Protein AF-A0A9N9PFE0-F1 (afdb_monomer)

Structure (mmCIF, N/CA/C/O backbone):
data_AF-A0A9N9PFE0-F1
#
_entry.id   AF-A0A9N9PFE0-F1
#
loop_
_atom_site.group_PDB
_atom_site.id
_atom_site.type_symbol
_atom_site.label_atom_id
_atom_site.label_alt_id
_atom_site.label_comp_id
_atom_site.label_asym_id
_atom_site.label_entity_id
_atom_site.label_seq_id
_atom_site.pdbx_PDB_ins_code
_atom_site.Cartn_x
_atom_site.Cartn_y
_atom_site.Cartn_z
_atom_site.occupancy
_atom_site.B_iso_or_equiv
_atom_site.auth_seq_id
_atom_site.auth_comp_id
_atom_site.auth_asym_id
_atom_site.auth_atom_id
_atom_site.pdbx_PDB_model_num
ATOM 1 N N . MET A 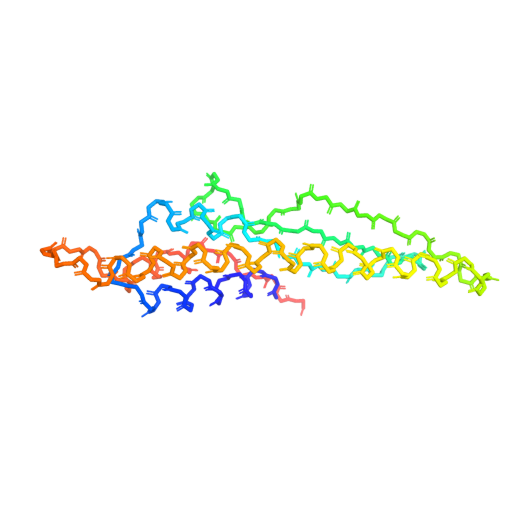1 1 ? -2.674 -11.838 -7.028 1.00 69.81 1 MET A N 1
ATOM 2 C CA . MET A 1 1 ? -1.349 -11.518 -6.449 1.00 69.81 1 MET A CA 1
ATOM 3 C C . MET A 1 1 ? -1.292 -10.127 -5.821 1.00 69.81 1 MET A C 1
ATOM 5 O O . MET A 1 1 ? -1.119 -10.057 -4.615 1.00 69.81 1 MET A O 1
ATOM 9 N N . LEU A 1 2 ? -1.455 -9.025 -6.570 1.00 73.56 2 LEU A N 1
ATOM 10 C CA . LEU A 1 2 ? -1.386 -7.660 -6.003 1.00 73.56 2 LEU A CA 1
ATOM 11 C C . LEU A 1 2 ? -2.475 -7.398 -4.944 1.00 73.56 2 LEU A C 1
ATOM 13 O O . LEU A 1 2 ? -2.156 -6.990 -3.830 1.00 73.56 2 LEU A O 1
ATOM 17 N N . ASN A 1 3 ? -3.739 -7.722 -5.245 1.00 73.94 3 ASN A N 1
ATOM 18 C CA . ASN A 1 3 ? -4.836 -7.602 -4.272 1.00 73.94 3 ASN A CA 1
ATOM 19 C C . ASN A 1 3 ? -4.610 -8.487 -3.035 1.00 73.94 3 ASN A C 1
ATOM 21 O O . ASN A 1 3 ? -4.920 -8.078 -1.921 1.00 73.94 3 ASN A O 1
ATOM 25 N N . ASP A 1 4 ? -4.023 -9.675 -3.205 1.00 77.88 4 ASP A N 1
ATOM 26 C CA . ASP A 1 4 ? -3.741 -10.590 -2.092 1.00 77.88 4 ASP A CA 1
ATOM 27 C C . ASP A 1 4 ? -2.652 -10.028 -1.166 1.00 77.88 4 ASP A C 1
ATOM 29 O O . ASP A 1 4 ? -2.748 -10.154 0.057 1.00 77.88 4 ASP A O 1
ATOM 33 N N . ALA A 1 5 ? -1.646 -9.351 -1.732 1.00 82.88 5 ALA A N 1
ATOM 34 C CA . ALA A 1 5 ? -0.610 -8.656 -0.974 1.00 82.88 5 ALA A CA 1
ATOM 35 C C . ALA A 1 5 ? -1.185 -7.460 -0.197 1.00 82.88 5 ALA A C 1
ATOM 37 O O . ALA A 1 5 ? -0.921 -7.325 1.000 1.00 82.88 5 ALA A O 1
ATOM 38 N N . ALA A 1 6 ? -2.041 -6.653 -0.833 1.00 82.69 6 ALA A N 1
ATOM 39 C CA . ALA A 1 6 ? -2.749 -5.563 -0.162 1.00 82.69 6 ALA A CA 1
ATOM 40 C C . ALA A 1 6 ? -3.655 -6.054 0.967 1.00 82.69 6 ALA A C 1
ATOM 42 O O . ALA A 1 6 ? -3.583 -5.542 2.087 1.00 82.69 6 ALA A O 1
ATOM 43 N N . ASN A 1 7 ? -4.436 -7.104 0.720 1.00 79.94 7 ASN A N 1
ATOM 44 C CA . ASN A 1 7 ? -5.263 -7.730 1.743 1.00 79.94 7 ASN A CA 1
ATOM 45 C C . ASN A 1 7 ? -4.413 -8.264 2.901 1.00 79.94 7 ASN A C 1
ATOM 47 O O . ASN A 1 7 ? -4.764 -8.049 4.059 1.00 79.94 7 ASN A O 1
ATOM 51 N N . SER A 1 8 ? -3.279 -8.907 2.611 1.00 84.75 8 SER A N 1
ATOM 52 C CA . SER A 1 8 ? -2.352 -9.418 3.630 1.00 84.75 8 SER A CA 1
ATOM 53 C C . SER A 1 8 ? -1.752 -8.299 4.485 1.00 84.75 8 SER A C 1
ATOM 55 O O . SER A 1 8 ? -1.652 -8.446 5.703 1.00 84.75 8 SER A O 1
ATOM 57 N N . PHE A 1 9 ? -1.412 -7.159 3.880 1.00 87.81 9 PHE A N 1
ATOM 58 C CA . PHE A 1 9 ? -0.942 -5.975 4.598 1.00 87.81 9 PHE A CA 1
ATOM 59 C C . PHE A 1 9 ? -2.018 -5.389 5.519 1.00 87.81 9 PHE A C 1
ATOM 61 O O . PHE A 1 9 ? -1.758 -5.160 6.701 1.00 87.81 9 PHE A O 1
ATOM 68 N N . ILE A 1 10 ? -3.249 -5.224 5.027 1.00 86.56 10 ILE A N 1
ATOM 69 C CA . ILE A 1 10 ? -4.379 -4.761 5.849 1.00 86.56 10 ILE A CA 1
ATOM 70 C C . ILE A 1 10 ? -4.644 -5.749 6.996 1.00 86.56 10 ILE A C 1
ATOM 72 O O . ILE A 1 10 ? -4.815 -5.342 8.144 1.00 86.56 10 ILE A O 1
ATOM 76 N N . LEU A 1 11 ? -4.641 -7.053 6.704 1.00 83.94 11 LEU A N 1
ATOM 77 C CA . LEU A 1 11 ? -4.835 -8.132 7.676 1.00 83.94 11 LEU A CA 1
ATOM 78 C C . LEU A 1 11 ? -3.791 -8.111 8.789 1.00 83.94 11 LEU A C 1
ATOM 80 O O . LEU A 1 11 ? -4.136 -8.283 9.959 1.00 83.94 11 LEU A O 1
ATOM 84 N N . TYR A 1 12 ? -2.524 -7.922 8.426 1.00 89.81 12 TYR A N 1
ATOM 85 C CA . TYR A 1 12 ? -1.422 -7.831 9.374 1.00 89.81 12 TYR A CA 1
ATOM 86 C C . TYR A 1 12 ? -1.670 -6.722 10.399 1.00 89.81 12 TYR A C 1
ATOM 88 O O . TYR A 1 12 ? -1.618 -6.971 11.605 1.00 89.81 12 TYR A O 1
ATOM 96 N N . TRP A 1 13 ? -2.019 -5.521 9.934 1.00 89.69 13 TRP A N 1
ATOM 97 C CA . TRP A 1 13 ? -2.285 -4.385 10.814 1.00 89.69 13 TRP A CA 1
ATOM 98 C C . TRP A 1 13 ? -3.587 -4.528 11.595 1.00 89.69 13 TRP A C 1
ATOM 100 O O . TRP A 1 13 ? -3.637 -4.190 12.776 1.00 89.69 13 TRP A O 1
ATOM 110 N N . ALA A 1 14 ? -4.622 -5.099 10.982 1.00 86.56 14 ALA A N 1
ATOM 111 C CA . ALA A 1 14 ? -5.892 -5.337 11.650 1.00 86.56 14 ALA A CA 1
ATOM 112 C C . ALA A 1 14 ? -5.786 -6.317 12.820 1.00 86.56 14 ALA A C 1
ATOM 114 O O . ALA A 1 14 ? -6.465 -6.137 13.824 1.00 86.56 14 ALA A O 1
ATOM 115 N N . LYS A 1 15 ? -4.905 -7.319 12.731 1.00 86.00 15 LYS A N 1
ATOM 116 C CA . LYS A 1 15 ? -4.627 -8.237 13.847 1.00 86.00 15 LYS A CA 1
ATOM 117 C C . LYS A 1 15 ? -3.886 -7.569 15.005 1.00 86.00 15 LYS A C 1
ATOM 119 O O . LYS A 1 15 ? -3.976 -8.045 16.130 1.00 86.00 15 LYS A O 1
ATOM 124 N N . LYS A 1 16 ? -3.151 -6.491 14.734 1.00 87.00 16 LYS A N 1
ATOM 125 C CA . LYS A 1 16 ? -2.373 -5.746 15.731 1.00 87.00 16 LYS A CA 1
ATOM 126 C C . LYS A 1 16 ? -3.166 -4.652 16.438 1.00 87.00 16 LYS A C 1
ATOM 128 O O . LYS A 1 16 ? -2.633 -4.028 17.349 1.00 87.00 16 LYS A O 1
ATOM 133 N N . CYS A 1 17 ? -4.402 -4.392 16.024 1.00 83.56 17 CYS A N 1
ATOM 134 C CA . CYS A 1 17 ? -5.181 -3.262 16.505 1.00 83.56 17 CYS A CA 1
ATOM 135 C C . CYS A 1 17 ? -6.509 -3.725 17.112 1.00 83.56 17 CYS A C 1
ATOM 137 O O . CYS A 1 17 ? -7.193 -4.572 16.539 1.00 83.56 17 CYS A O 1
ATOM 139 N N . LYS A 1 18 ? -6.910 -3.141 18.249 1.00 81.75 18 LYS A N 1
ATOM 140 C CA . LYS A 1 18 ? -8.209 -3.437 18.886 1.00 81.75 18 LYS A CA 1
ATOM 141 C C . LYS A 1 18 ? -9.415 -3.100 17.992 1.00 81.75 18 LYS A C 1
ATOM 143 O O . LYS A 1 18 ? -10.436 -3.775 18.083 1.00 81.75 18 LYS A O 1
ATOM 148 N N . LYS A 1 19 ? -9.312 -2.073 17.136 1.00 83.44 19 LYS A N 1
ATOM 149 C CA . LYS A 1 19 ? -10.380 -1.612 16.223 1.00 83.44 19 LYS A CA 1
ATOM 150 C C . LYS A 1 19 ? -9.795 -0.975 14.960 1.00 83.44 19 LYS A C 1
ATOM 152 O O . LYS A 1 19 ? -8.717 -0.398 15.001 1.00 83.44 19 LYS A O 1
ATOM 157 N N . ILE A 1 20 ? -10.534 -0.999 13.849 1.00 84.19 20 ILE A N 1
ATOM 158 C CA . ILE A 1 20 ? -10.135 -0.299 12.617 1.00 84.19 20 ILE A CA 1
ATOM 159 C C . ILE A 1 20 ? -10.857 1.046 12.507 1.00 84.19 20 ILE A C 1
ATOM 161 O O . ILE A 1 20 ? -12.058 1.096 12.237 1.00 84.19 20 ILE A O 1
ATOM 165 N N . THR A 1 21 ? -10.121 2.144 12.676 1.00 85.88 21 THR A N 1
ATOM 166 C CA . THR A 1 21 ? -10.658 3.510 12.562 1.00 85.88 21 THR A CA 1
ATOM 167 C C . THR A 1 21 ? -10.696 3.996 11.110 1.00 85.88 21 THR A C 1
ATOM 169 O O . THR A 1 21 ? -10.035 3.446 10.229 1.00 85.88 21 THR A O 1
ATOM 172 N N . LYS A 1 22 ? -11.467 5.061 10.839 1.00 85.56 22 LYS A N 1
ATOM 173 C CA . LYS A 1 22 ? -11.476 5.721 9.518 1.00 85.56 22 LYS A CA 1
ATOM 174 C C . LYS A 1 22 ? -10.098 6.273 9.147 1.00 85.56 22 LYS A C 1
ATOM 176 O O . LYS A 1 22 ? -9.703 6.175 7.995 1.00 85.56 22 LYS A O 1
ATOM 181 N N . GLU A 1 23 ? -9.378 6.820 10.121 1.00 88.00 23 GLU A N 1
ATOM 182 C CA . GLU A 1 23 ? -8.026 7.352 9.933 1.00 88.00 23 GLU A CA 1
ATOM 183 C C . GLU A 1 23 ? -7.037 6.249 9.532 1.00 88.00 23 GLU A C 1
ATOM 185 O O . GLU A 1 23 ? -6.313 6.396 8.553 1.00 88.00 23 GLU A O 1
ATOM 190 N N . LEU A 1 24 ? -7.091 5.092 10.203 1.00 88.56 24 LEU A N 1
ATOM 191 C CA . LEU A 1 24 ? -6.261 3.937 9.863 1.00 88.56 24 LEU A CA 1
ATOM 192 C C . LEU A 1 24 ? -6.568 3.397 8.453 1.00 88.56 24 LEU A C 1
ATOM 194 O O . LEU A 1 24 ? -5.651 3.038 7.719 1.00 88.56 24 LEU A O 1
ATOM 198 N N . LYS A 1 25 ? -7.844 3.396 8.039 1.00 85.88 25 LYS A N 1
ATOM 199 C CA . LYS A 1 25 ? -8.235 3.016 6.669 1.00 85.88 25 LYS A CA 1
ATOM 200 C C . LYS A 1 25 ? -7.649 3.951 5.614 1.00 85.88 25 LYS A C 1
ATOM 202 O O . LYS A 1 25 ? -7.147 3.452 4.615 1.00 85.88 25 LYS A O 1
ATOM 207 N N . LYS A 1 26 ? -7.678 5.268 5.845 1.00 87.88 26 LYS A N 1
ATOM 208 C CA . LYS A 1 26 ? -7.064 6.248 4.933 1.00 87.88 26 LYS A CA 1
ATOM 209 C C . LYS A 1 26 ? -5.571 5.987 4.758 1.00 87.88 26 LYS A C 1
ATOM 211 O O . LYS A 1 26 ? -5.084 5.953 3.638 1.00 87.88 26 LYS A O 1
ATOM 216 N N . LEU A 1 27 ? -4.858 5.686 5.845 1.00 90.81 27 LEU A N 1
ATOM 217 C CA . LEU A 1 27 ? -3.433 5.355 5.761 1.00 90.81 27 LEU A CA 1
ATOM 218 C C . LEU A 1 27 ? -3.151 4.060 4.994 1.00 90.81 27 LEU A C 1
ATOM 220 O O . LEU A 1 27 ? -2.161 3.994 4.273 1.00 90.81 27 LEU A O 1
ATOM 224 N N . PHE A 1 28 ? -4.002 3.034 5.110 1.00 89.00 28 PHE A N 1
ATOM 225 C CA . PHE A 1 28 ? -3.873 1.855 4.245 1.00 89.00 28 PHE A CA 1
ATOM 226 C C . PHE A 1 28 ? -4.030 2.233 2.779 1.00 89.00 28 PHE A C 1
ATOM 228 O O . PHE A 1 28 ? -3.276 1.743 1.940 1.00 89.00 28 PHE A O 1
ATOM 235 N N . CYS A 1 29 ? -4.967 3.136 2.489 1.00 85.75 29 CYS A N 1
ATOM 236 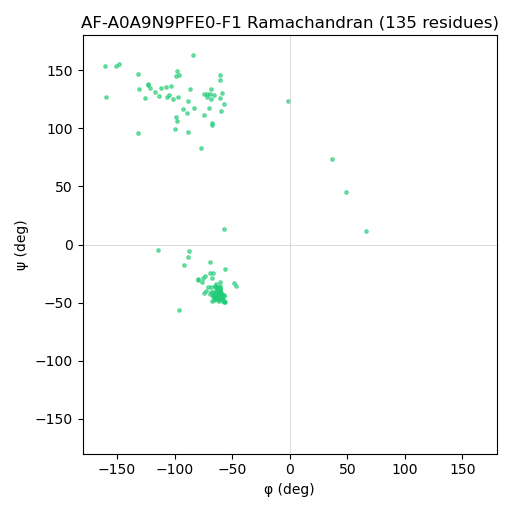C CA . CYS A 1 29 ? -5.135 3.664 1.155 1.00 85.75 29 CYS A CA 1
ATOM 237 C C . CYS A 1 29 ? -3.961 4.524 0.712 1.00 85.75 29 CYS A C 1
ATOM 239 O O . CYS A 1 29 ? -3.692 4.487 -0.463 1.00 85.75 29 CYS A O 1
ATOM 241 N N . GLU A 1 30 ? -3.209 5.217 1.566 1.00 88.62 30 GLU A N 1
ATOM 242 C CA . GLU A 1 30 ? -2.006 5.973 1.156 1.00 88.62 30 GLU A CA 1
ATOM 243 C C . GLU A 1 30 ? -0.821 5.085 0.717 1.00 88.62 30 GLU A C 1
ATOM 245 O O . GLU A 1 30 ? 0.129 5.580 0.104 1.00 88.62 30 GLU A O 1
ATOM 250 N N . PHE A 1 31 ? -0.847 3.783 1.025 1.00 89.31 31 PHE A N 1
ATOM 251 C CA . PHE A 1 31 ? 0.252 2.872 0.712 1.00 89.31 31 PHE A CA 1
ATOM 252 C C . PHE A 1 31 ? 0.346 2.580 -0.792 1.00 89.31 31 PHE A C 1
ATOM 254 O O . PHE A 1 31 ? -0.627 2.170 -1.431 1.00 89.31 31 PHE A O 1
ATOM 261 N N . ARG A 1 32 ? 1.550 2.734 -1.352 1.00 87.19 32 ARG A N 1
ATOM 262 C CA . ARG A 1 32 ? 1.819 2.529 -2.779 1.00 87.19 32 ARG A CA 1
ATOM 263 C C . ARG A 1 32 ? 2.385 1.142 -3.042 1.00 87.19 32 ARG A C 1
ATOM 265 O O . ARG A 1 32 ? 3.403 0.747 -2.479 1.00 87.19 32 ARG A O 1
ATOM 272 N N . TRP A 1 33 ? 1.760 0.428 -3.961 1.00 86.06 33 TRP A N 1
ATOM 273 C CA . TRP A 1 33 ? 2.196 -0.868 -4.457 1.00 86.06 33 TRP A CA 1
ATOM 274 C C . TRP A 1 33 ? 2.935 -0.685 -5.778 1.00 86.06 33 TRP A C 1
ATOM 276 O O . TRP A 1 33 ? 2.596 0.185 -6.580 1.00 86.06 33 TRP A O 1
ATOM 286 N N . ILE A 1 34 ? 3.953 -1.507 -6.002 1.00 83.69 34 ILE A N 1
ATOM 287 C CA . ILE A 1 34 ? 4.789 -1.443 -7.198 1.00 83.69 34 ILE A CA 1
ATOM 288 C C . ILE A 1 34 ? 4.627 -2.747 -7.970 1.00 83.69 34 ILE A C 1
ATOM 290 O O . ILE A 1 34 ? 4.742 -3.828 -7.396 1.00 83.69 34 ILE A O 1
ATOM 294 N N . GLY A 1 35 ? 4.389 -2.644 -9.274 1.00 80.38 35 GLY A N 1
ATOM 295 C CA . GLY A 1 35 ? 4.521 -3.755 -10.207 1.00 80.38 35 GLY A CA 1
ATOM 296 C C . GLY A 1 35 ? 5.496 -3.400 -11.320 1.00 80.38 35 GLY A C 1
ATOM 297 O O . GLY A 1 35 ? 5.461 -2.295 -11.855 1.00 80.38 35 GLY A O 1
ATOM 298 N N . LEU A 1 36 ? 6.356 -4.350 -11.675 1.00 76.75 36 LEU A N 1
ATOM 299 C CA . LEU A 1 36 ? 7.212 -4.261 -12.852 1.00 76.75 36 LEU A CA 1
ATOM 300 C C . LEU A 1 36 ? 6.590 -5.104 -13.961 1.00 76.75 36 LEU A C 1
ATOM 302 O O . LEU A 1 36 ? 6.315 -6.287 -13.758 1.00 76.75 36 LEU A O 1
ATOM 306 N N . PHE A 1 37 ? 6.352 -4.496 -15.121 1.00 74.75 37 PHE A N 1
ATOM 307 C CA . PHE A 1 37 ? 5.743 -5.171 -16.262 1.00 74.75 37 PHE A CA 1
ATOM 308 C C . PHE A 1 37 ? 6.605 -5.029 -17.510 1.00 74.75 37 PHE A C 1
ATOM 310 O O . PHE A 1 37 ? 6.938 -3.918 -17.921 1.00 74.75 37 PHE A O 1
ATOM 317 N N . LEU A 1 38 ? 6.939 -6.154 -18.137 1.00 68.19 38 LEU A N 1
ATOM 318 C CA . LEU A 1 38 ? 7.629 -6.171 -19.421 1.00 68.19 38 LEU A CA 1
ATOM 319 C C . LEU A 1 38 ? 6.588 -6.252 -20.547 1.00 68.19 38 LEU A C 1
ATOM 321 O O . LEU A 1 38 ? 5.883 -7.252 -20.652 1.00 68.19 38 LEU A O 1
ATOM 325 N N . SER A 1 39 ? 6.512 -5.224 -21.393 1.00 69.50 39 SER A N 1
ATOM 326 C CA . SER A 1 39 ? 5.692 -5.214 -22.617 1.00 69.50 39 SER A CA 1
ATOM 327 C C . SER A 1 39 ? 6.536 -4.750 -23.783 1.00 69.50 39 SER A C 1
ATOM 329 O O . SER A 1 39 ? 7.227 -3.745 -23.651 1.00 69.50 39 SER A O 1
ATOM 331 N N . ASP A 1 40 ? 6.474 -5.440 -24.921 1.00 70.00 40 ASP A N 1
ATOM 332 C CA . ASP A 1 40 ? 7.075 -4.980 -26.182 1.00 70.00 40 ASP A CA 1
ATOM 333 C C . ASP A 1 40 ? 8.530 -4.504 -26.038 1.00 70.00 40 ASP A C 1
ATOM 335 O O . ASP A 1 40 ? 8.905 -3.441 -26.533 1.00 70.00 40 ASP A O 1
ATOM 339 N N . ARG A 1 41 ? 9.352 -5.287 -25.318 1.00 66.25 41 ARG A N 1
ATOM 340 C CA . ARG A 1 41 ? 10.768 -4.990 -25.009 1.00 66.25 41 ARG A CA 1
ATOM 341 C C . ARG A 1 41 ? 11.003 -3.780 -24.089 1.00 66.25 41 ARG A C 1
ATOM 343 O O . ARG A 1 41 ? 12.142 -3.367 -23.916 1.00 66.25 41 ARG A O 1
ATOM 350 N N . LYS A 1 42 ? 9.958 -3.241 -23.461 1.00 64.12 42 LYS A N 1
ATOM 351 C CA . LYS A 1 42 ? 10.021 -2.128 -22.505 1.00 64.12 42 LYS A CA 1
ATOM 352 C C . LYS A 1 42 ? 9.677 -2.602 -21.101 1.00 64.12 42 LYS A C 1
ATOM 354 O O . LYS A 1 42 ? 8.689 -3.313 -20.905 1.00 64.12 42 LYS A O 1
ATOM 359 N N . LEU A 1 43 ? 10.475 -2.179 -20.126 1.00 70.25 43 LEU A N 1
ATOM 360 C CA . LEU A 1 43 ? 10.178 -2.367 -18.712 1.00 70.25 43 LEU A CA 1
ATOM 361 C C . LEU A 1 43 ? 9.341 -1.178 -18.232 1.00 70.25 43 LEU A C 1
ATOM 363 O O . LEU A 1 43 ? 9.747 -0.028 -18.354 1.00 70.25 43 LEU A O 1
ATOM 367 N N . ASN A 1 44 ? 8.166 -1.448 -17.682 1.00 70.50 44 ASN A N 1
ATOM 368 C CA . ASN A 1 44 ? 7.258 -0.427 -17.181 1.00 70.50 44 ASN A CA 1
ATOM 369 C C . ASN A 1 44 ? 7.145 -0.555 -15.665 1.00 70.50 44 ASN A C 1
ATOM 371 O O . ASN A 1 44 ? 6.847 -1.635 -15.148 1.00 70.50 44 ASN A O 1
ATOM 375 N N . LEU A 1 45 ? 7.357 0.559 -14.965 1.00 74.88 45 LEU A N 1
ATOM 376 C CA . LEU A 1 45 ? 7.078 0.676 -13.541 1.00 74.88 45 LEU A CA 1
ATOM 377 C C . LEU A 1 45 ? 5.632 1.144 -13.377 1.00 74.88 45 LEU A C 1
ATOM 379 O O . LEU A 1 45 ? 5.289 2.267 -13.749 1.00 74.88 45 LEU A O 1
ATOM 383 N N . MET A 1 46 ? 4.783 0.283 -12.828 1.00 79.25 46 MET A N 1
ATOM 384 C CA . MET A 1 46 ? 3.387 0.591 -12.536 1.00 79.25 46 MET A CA 1
ATOM 385 C C . MET A 1 46 ? 3.212 0.812 -11.039 1.00 79.25 46 MET A C 1
ATOM 387 O O . MET A 1 46 ? 3.624 -0.020 -10.227 1.00 79.25 46 MET A O 1
ATOM 391 N N . ILE A 1 47 ? 2.589 1.934 -10.687 1.00 80.19 47 ILE A N 1
ATOM 392 C CA . ILE A 1 47 ? 2.284 2.299 -9.308 1.00 80.19 47 ILE A CA 1
ATOM 393 C C . ILE A 1 47 ? 0.787 2.153 -9.088 1.00 80.19 47 ILE A C 1
ATOM 395 O O . ILE A 1 47 ? -0.051 2.576 -9.887 1.00 80.19 47 ILE A O 1
ATOM 399 N N . TYR A 1 48 ? 0.477 1.553 -7.959 1.00 81.25 48 TYR A N 1
ATOM 400 C CA . TYR A 1 48 ? -0.820 1.030 -7.602 1.00 81.25 48 TYR A CA 1
ATOM 401 C C . TYR A 1 48 ? -1.179 1.511 -6.199 1.00 81.25 48 TYR A C 1
ATOM 403 O O . TYR A 1 48 ? -0.301 1.638 -5.348 1.00 81.25 48 TYR A O 1
ATOM 411 N N . GLN A 1 49 ? -2.454 1.749 -5.922 1.00 81.00 49 GLN A N 1
ATOM 412 C CA . GLN A 1 49 ? -2.911 2.151 -4.592 1.00 81.00 49 GLN A CA 1
ATOM 413 C C . GLN A 1 49 ? -4.311 1.608 -4.339 1.00 81.00 49 GLN A C 1
ATOM 415 O O . GLN A 1 49 ? -5.043 1.295 -5.272 1.00 81.00 49 GLN A O 1
ATOM 420 N N . ILE A 1 50 ? -4.673 1.435 -3.075 1.00 79.50 50 ILE A N 1
ATOM 421 C CA . ILE A 1 50 ? -6.015 0.983 -2.716 1.00 79.50 50 ILE A CA 1
ATOM 422 C C . ILE A 1 50 ? -6.995 2.150 -2.912 1.00 79.50 50 ILE A C 1
ATOM 424 O O . ILE A 1 50 ? -6.758 3.251 -2.414 1.00 79.50 50 ILE A O 1
ATOM 428 N N . CYS A 1 51 ? -8.100 1.915 -3.620 1.00 70.75 51 CYS A N 1
ATOM 429 C CA . CYS A 1 51 ? -9.142 2.924 -3.811 1.00 70.75 51 CYS A CA 1
ATOM 430 C C . CYS A 1 51 ? -9.893 3.214 -2.497 1.00 70.75 51 CYS A C 1
ATOM 432 O O . CYS A 1 51 ? -10.372 2.291 -1.837 1.00 70.75 51 CYS A O 1
ATOM 434 N N . GLU A 1 52 ? -10.019 4.494 -2.123 1.00 65.12 52 GLU A N 1
ATOM 435 C CA . GLU A 1 52 ? -10.745 4.921 -0.912 1.00 65.12 52 GLU A CA 1
ATOM 436 C C . GLU A 1 52 ? -12.275 4.821 -1.039 1.00 65.12 52 GLU A C 1
ATOM 438 O O . GLU A 1 52 ? -12.965 4.675 -0.029 1.00 65.12 52 GLU A O 1
ATOM 443 N N . GLU A 1 53 ? -12.814 4.912 -2.258 1.00 57.50 53 GLU A N 1
ATOM 444 C CA . GLU A 1 53 ? -14.249 5.124 -2.509 1.00 57.50 53 GLU A CA 1
ATOM 445 C C . GLU A 1 53 ? -15.063 3.827 -2.599 1.00 57.50 53 GLU A C 1
ATOM 447 O O . GLU A 1 53 ? -16.297 3.847 -2.586 1.00 57.50 53 GLU A O 1
ATOM 452 N N . THR A 1 54 ? -14.398 2.676 -2.663 1.00 47.41 54 THR A N 1
ATOM 453 C CA . THR A 1 54 ? -15.060 1.387 -2.845 1.00 47.41 54 THR A CA 1
ATOM 454 C C . THR A 1 54 ? -15.123 0.607 -1.532 1.00 47.41 54 THR A C 1
ATOM 456 O O . THR A 1 54 ? -14.147 0.496 -0.796 1.00 47.41 54 THR A O 1
ATOM 459 N N . LYS A 1 55 ? -16.284 -0.006 -1.239 1.00 39.12 55 LYS A N 1
ATOM 460 C CA . LYS A 1 55 ? -16.439 -0.977 -0.124 1.00 39.12 55 LYS A CA 1
ATOM 461 C C . LYS A 1 55 ? -15.465 -2.155 -0.232 1.00 39.12 55 LYS A C 1
ATOM 463 O O . LYS A 1 55 ? -15.170 -2.818 0.755 1.00 39.12 55 LYS A O 1
ATOM 468 N N . ILE A 1 56 ? -14.984 -2.369 -1.448 1.00 40.91 56 ILE A N 1
ATOM 469 C CA . ILE A 1 56 ? -14.075 -3.414 -1.845 1.00 40.91 56 ILE A CA 1
ATOM 470 C C . ILE A 1 56 ? -12.694 -2.804 -2.081 1.00 40.91 56 ILE A C 1
ATOM 472 O O . ILE A 1 56 ? -12.575 -1.869 -2.872 1.00 40.91 56 ILE A O 1
ATOM 476 N N . TYR A 1 57 ? -11.650 -3.338 -1.448 1.00 49.91 57 TYR A N 1
ATOM 477 C CA . TYR A 1 57 ? -10.280 -2.872 -1.665 1.00 49.91 57 TYR A CA 1
ATOM 478 C C . TYR A 1 57 ? -9.739 -3.404 -2.988 1.00 49.91 57 TYR A C 1
ATOM 480 O O . TYR A 1 57 ? -9.044 -4.417 -3.046 1.00 49.91 57 TYR A O 1
ATOM 488 N N . PHE A 1 58 ? -10.072 -2.710 -4.070 1.00 47.06 58 PHE A N 1
ATOM 489 C CA . PHE A 1 58 ? -9.386 -2.881 -5.336 1.00 47.06 58 PHE A CA 1
ATOM 490 C C . PHE A 1 58 ? -8.168 -1.980 -5.370 1.00 47.06 58 PHE A C 1
ATOM 492 O O . PHE A 1 58 ? -8.235 -0.790 -5.051 1.00 47.06 58 PHE A O 1
ATOM 499 N N . ILE A 1 59 ? -7.058 -2.561 -5.798 1.00 54.50 59 ILE A N 1
ATOM 500 C CA . ILE A 1 59 ? -5.915 -1.783 -6.220 1.00 54.50 59 ILE A CA 1
ATOM 501 C C . ILE A 1 59 ? -6.278 -1.097 -7.536 1.00 54.50 59 ILE A C 1
ATOM 503 O O . ILE A 1 59 ? -6.530 -1.760 -8.543 1.00 54.50 59 ILE A O 1
ATOM 507 N N . THR A 1 60 ? -6.295 0.228 -7.530 1.00 48.47 60 THR A N 1
ATOM 508 C CA . THR A 1 60 ? -6.413 1.031 -8.738 1.00 48.47 60 THR A CA 1
ATOM 509 C C . THR A 1 60 ? -5.032 1.464 -9.198 1.00 48.47 60 THR A C 1
ATOM 511 O O . THR A 1 60 ? -4.099 1.683 -8.420 1.00 48.47 60 THR A O 1
ATOM 514 N N . TYR A 1 61 ? -4.896 1.538 -10.513 1.00 52.78 61 TYR A N 1
ATOM 515 C CA . TYR A 1 61 ? -3.739 2.124 -11.159 1.00 52.78 61 TYR A CA 1
ATOM 516 C C . TYR A 1 61 ? -3.687 3.622 -10.843 1.00 52.78 61 TYR A C 1
ATOM 518 O O . TYR A 1 61 ? -4.682 4.322 -11.020 1.00 52.78 61 TYR A O 1
ATOM 526 N N . LEU A 1 62 ? -2.535 4.102 -10.376 1.00 54.81 62 LEU A N 1
ATOM 527 C CA . LEU A 1 62 ? -2.304 5.528 -10.155 1.00 54.81 62 LEU A CA 1
ATOM 528 C C . LEU A 1 62 ? -1.599 6.166 -11.334 1.00 54.81 62 LEU A C 1
ATOM 530 O O . LEU A 1 62 ? -2.088 7.151 -11.859 1.00 54.81 62 LEU A O 1
ATOM 534 N N . ASN A 1 63 ? -0.437 5.622 -11.697 1.00 41.53 63 ASN A N 1
ATOM 535 C CA . ASN A 1 63 ? 0.446 6.139 -12.736 1.00 41.53 63 ASN A CA 1
ATOM 536 C C . ASN A 1 63 ? 1.406 5.032 -13.204 1.00 41.53 63 ASN A C 1
ATOM 538 O O . ASN A 1 63 ? 1.755 4.125 -12.441 1.00 41.53 63 ASN A O 1
ATOM 542 N N . SER A 1 64 ? 1.872 5.136 -14.447 1.00 48.09 64 SER A N 1
ATOM 543 C CA . SER A 1 64 ? 2.943 4.326 -15.025 1.00 48.09 64 SER A CA 1
ATOM 544 C C . SER A 1 64 ? 4.053 5.247 -15.481 1.00 48.09 64 SER A C 1
ATOM 546 O O . SER A 1 64 ? 3.793 6.214 -16.198 1.00 48.09 64 SER A O 1
ATOM 548 N N . TYR A 1 65 ? 5.285 4.883 -15.160 1.00 52.41 65 TYR A N 1
ATOM 549 C CA . TYR A 1 65 ? 6.449 5.426 -15.838 1.00 52.41 65 TYR A CA 1
ATOM 550 C C . TYR A 1 65 ? 6.860 4.406 -16.896 1.00 52.41 65 TYR A C 1
ATOM 552 O O . TYR A 1 65 ? 7.344 3.316 -16.574 1.00 52.41 65 TYR A O 1
ATOM 560 N N . SER A 1 66 ? 6.583 4.723 -18.164 1.00 44.44 66 SER A N 1
ATOM 561 C CA . SER A 1 66 ? 7.056 3.901 -19.273 1.00 44.44 66 SER A CA 1
ATOM 562 C C . SER A 1 66 ? 8.541 4.159 -19.453 1.00 44.44 66 SER A C 1
ATOM 564 O O . SER A 1 66 ? 8.927 5.246 -19.885 1.00 44.44 66 SER A O 1
ATOM 566 N N . VAL A 1 67 ? 9.371 3.168 -19.160 1.00 47.88 67 VAL A N 1
ATOM 567 C CA . VAL A 1 67 ? 10.788 3.248 -19.483 1.00 47.88 67 VAL A CA 1
ATOM 568 C C . VAL A 1 67 ? 10.992 2.452 -20.762 1.00 47.88 67 VAL A C 1
ATOM 570 O O . VAL A 1 67 ? 11.015 1.221 -20.787 1.00 47.88 67 VAL A O 1
ATOM 573 N N . SER A 1 68 ? 11.060 3.170 -21.884 1.00 42.22 68 SER A N 1
ATOM 574 C CA . SER A 1 68 ? 11.490 2.569 -23.139 1.00 42.22 68 SER A CA 1
ATOM 575 C C . SER A 1 68 ? 12.962 2.216 -23.006 1.00 42.22 68 SER A C 1
ATOM 577 O O . SER A 1 68 ? 13.801 3.105 -23.089 1.00 42.22 68 SER A O 1
ATOM 579 N N . ILE A 1 69 ? 13.260 0.938 -22.795 1.00 45.44 69 ILE A N 1
ATOM 580 C CA . ILE A 1 69 ? 14.612 0.396 -22.917 1.00 45.44 69 ILE A CA 1
ATOM 581 C C . ILE A 1 69 ? 14.768 -0.023 -24.385 1.00 45.44 69 ILE A C 1
ATOM 583 O O . ILE A 1 69 ? 14.262 -1.080 -24.770 1.00 45.44 69 ILE A O 1
ATOM 587 N N . PRO A 1 70 ? 15.361 0.792 -25.275 1.00 42.91 70 PRO A N 1
ATOM 588 C CA . PRO A 1 70 ? 15.803 0.268 -26.554 1.00 42.91 70 PRO A CA 1
ATOM 589 C C . PRO A 1 70 ? 16.965 -0.693 -26.278 1.00 42.91 70 PRO A C 1
ATOM 591 O O . PRO A 1 70 ? 18.076 -0.242 -26.043 1.00 42.91 70 PRO A O 1
ATOM 594 N N . ILE A 1 71 ? 16.703 -2.006 -26.359 1.00 48.38 71 ILE A N 1
ATOM 595 C CA . ILE A 1 71 ? 17.625 -3.143 -26.089 1.00 48.38 71 ILE A CA 1
ATOM 596 C C . ILE A 1 71 ? 18.921 -3.130 -26.958 1.00 48.38 71 ILE A C 1
ATOM 598 O O . ILE A 1 71 ? 19.648 -4.111 -27.045 1.00 48.38 71 ILE A O 1
ATOM 602 N N . SER A 1 72 ? 19.245 -2.035 -27.645 1.00 49.09 72 SER A N 1
ATOM 603 C CA . SER A 1 72 ? 20.400 -1.913 -28.534 1.00 49.09 72 SER A CA 1
ATOM 604 C C . SER A 1 72 ? 21.471 -0.912 -28.083 1.00 49.09 72 SER A C 1
ATOM 606 O O . SER A 1 72 ? 22.492 -0.843 -28.758 1.00 49.09 72 SER A O 1
ATOM 608 N N . ASN A 1 73 ? 21.292 -0.144 -26.995 1.00 51.03 73 ASN A N 1
ATOM 609 C CA . ASN A 1 73 ? 22.275 0.864 -26.560 1.00 51.03 73 ASN A CA 1
ATOM 610 C C . ASN A 1 73 ? 22.602 0.765 -25.057 1.00 51.03 73 ASN A C 1
ATOM 612 O O . ASN A 1 73 ? 21.965 1.405 -24.222 1.00 51.03 73 ASN A O 1
ATOM 616 N N . ILE A 1 74 ? 23.700 0.068 -24.748 1.00 52.97 74 ILE A N 1
ATOM 617 C CA . ILE A 1 74 ? 24.230 -0.210 -23.395 1.00 52.97 74 ILE A CA 1
ATOM 618 C C . ILE A 1 74 ? 24.279 1.033 -22.474 1.00 52.97 74 ILE A C 1
ATOM 620 O O . ILE A 1 74 ? 24.010 0.926 -21.279 1.00 52.97 74 ILE A O 1
ATOM 624 N N . ASN A 1 75 ? 24.572 2.225 -23.009 1.00 53.91 75 ASN A N 1
ATOM 625 C CA . ASN A 1 75 ? 24.652 3.461 -22.212 1.00 53.91 75 ASN A CA 1
ATOM 626 C C . ASN A 1 75 ? 23.282 4.086 -21.887 1.00 53.91 75 ASN A C 1
ATOM 628 O O . ASN A 1 75 ? 23.131 4.704 -20.834 1.00 53.91 75 ASN A O 1
ATOM 632 N N . HIS A 1 76 ? 22.279 3.927 -22.758 1.00 54.19 76 HIS A N 1
ATOM 633 C CA . HIS A 1 76 ? 20.907 4.370 -22.473 1.00 54.19 76 HIS A CA 1
ATOM 634 C C . HIS A 1 76 ? 20.203 3.408 -21.508 1.00 54.19 76 HIS A C 1
ATOM 636 O O . HIS A 1 76 ? 19.437 3.851 -20.652 1.00 54.19 76 HIS A O 1
ATOM 642 N N . ASP A 1 77 ? 20.538 2.119 -21.578 1.00 60.75 77 ASP A N 1
ATOM 643 C CA . ASP A 1 77 ? 19.960 1.077 -20.729 1.00 60.75 77 ASP A CA 1
ATOM 644 C C . ASP A 1 77 ? 20.278 1.294 -19.238 1.00 60.75 77 ASP A C 1
ATOM 646 O O . ASP A 1 77 ? 19.420 1.079 -18.377 1.00 60.75 77 ASP A O 1
ATOM 650 N N . MET A 1 78 ? 21.479 1.788 -18.912 1.00 66.81 78 MET A N 1
ATOM 651 C CA . MET A 1 78 ? 21.899 2.013 -17.523 1.00 66.81 78 MET A CA 1
ATOM 652 C C . MET A 1 78 ? 21.226 3.238 -16.884 1.00 66.81 78 MET A C 1
ATOM 654 O O . MET A 1 78 ? 20.785 3.160 -15.738 1.00 66.81 78 MET A O 1
ATOM 658 N N . ALA A 1 79 ? 21.095 4.346 -17.620 1.00 67.88 79 ALA A N 1
ATOM 659 C CA . ALA A 1 79 ? 20.439 5.563 -17.130 1.00 67.88 79 ALA A CA 1
ATOM 660 C C . ALA A 1 79 ? 18.937 5.341 -16.888 1.00 67.88 79 ALA A C 1
ATOM 662 O O . ALA A 1 79 ? 18.412 5.691 -15.832 1.00 67.88 79 ALA A O 1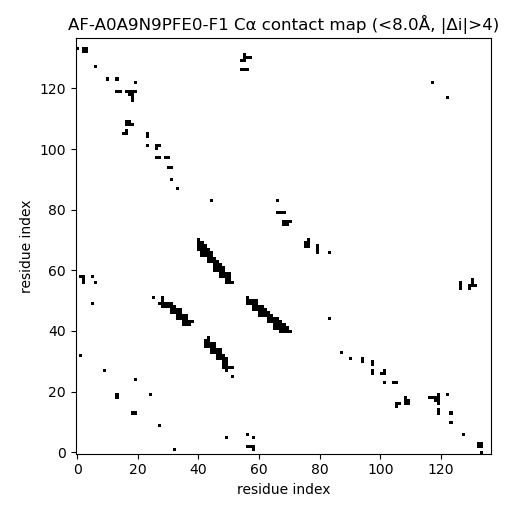
ATOM 663 N N . SER A 1 80 ? 18.266 4.679 -17.831 1.00 65.25 80 SER A N 1
ATOM 664 C CA . SER A 1 80 ? 16.861 4.284 -17.715 1.00 65.25 80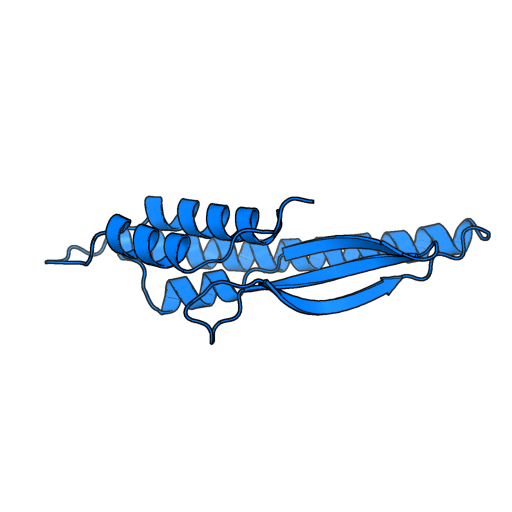 SER A CA 1
ATOM 665 C C . SER A 1 80 ? 16.611 3.320 -16.551 1.00 65.25 80 SER A C 1
ATOM 667 O O . SER A 1 80 ? 15.622 3.442 -15.831 1.00 65.25 80 SER A O 1
ATOM 669 N N . THR A 1 81 ? 17.530 2.384 -16.315 1.00 72.62 81 THR A N 1
ATOM 670 C CA . THR A 1 81 ? 17.460 1.474 -15.164 1.00 72.62 81 THR A CA 1
ATOM 671 C C . THR A 1 81 ? 17.673 2.216 -13.838 1.00 72.62 81 THR A C 1
ATOM 673 O O . THR A 1 81 ? 16.953 1.964 -12.871 1.00 72.62 81 THR A O 1
ATOM 676 N N . LEU A 1 82 ? 18.617 3.163 -13.786 1.00 79.88 82 LEU A N 1
ATOM 677 C CA . LEU A 1 82 ? 18.864 3.999 -12.607 1.00 79.88 82 LEU A CA 1
ATOM 678 C C . LEU A 1 82 ? 17.628 4.829 -12.235 1.00 79.88 82 LEU A C 1
ATOM 680 O O . LEU A 1 82 ? 17.285 4.923 -11.059 1.00 79.88 82 LEU A O 1
ATOM 684 N N . GLU A 1 83 ? 16.927 5.382 -13.226 1.00 73.31 83 GLU A N 1
ATOM 685 C CA . GLU A 1 83 ? 15.691 6.134 -13.004 1.00 73.31 83 GLU A CA 1
ATOM 686 C C . GLU A 1 83 ? 14.610 5.271 -12.336 1.00 73.31 83 GLU A C 1
ATOM 688 O O . GLU A 1 83 ? 13.984 5.711 -11.372 1.00 73.31 83 GLU A O 1
ATOM 693 N N . ILE A 1 84 ? 14.444 4.010 -12.758 1.00 76.31 84 ILE A N 1
ATOM 694 C CA . ILE A 1 84 ? 13.524 3.065 -12.103 1.00 76.31 84 ILE A CA 1
ATOM 695 C C . ILE A 1 84 ? 13.916 2.848 -10.640 1.00 76.31 84 ILE A C 1
ATOM 697 O O . ILE A 1 84 ? 13.047 2.889 -9.769 1.00 76.31 84 ILE A O 1
ATOM 701 N N . PHE A 1 85 ? 15.203 2.640 -10.351 1.00 83.00 85 PHE A N 1
ATOM 702 C CA . PHE A 1 85 ? 15.666 2.446 -8.976 1.00 83.00 85 PHE A CA 1
ATOM 703 C C . PHE A 1 85 ? 15.411 3.670 -8.095 1.00 83.00 85 PHE A C 1
ATOM 705 O O . PHE A 1 85 ? 14.919 3.507 -6.981 1.00 83.00 85 PHE A O 1
ATOM 712 N N . LEU A 1 86 ? 15.651 4.879 -8.606 1.00 81.62 86 LEU A N 1
ATOM 713 C CA . LEU A 1 86 ? 15.352 6.124 -7.893 1.00 81.62 86 LEU A CA 1
ATOM 714 C C . LEU A 1 86 ? 13.847 6.282 -7.624 1.00 81.62 86 LEU A C 1
ATOM 716 O O . LEU A 1 86 ? 13.445 6.685 -6.533 1.00 81.62 86 LEU A O 1
ATOM 720 N N . GLN A 1 87 ? 12.987 5.927 -8.585 1.00 79.69 87 GLN A N 1
ATOM 721 C CA . GLN A 1 87 ? 11.535 5.937 -8.371 1.00 79.69 87 GLN A CA 1
ATOM 722 C C . GLN A 1 87 ? 11.106 4.906 -7.319 1.00 79.69 87 GLN A C 1
ATOM 724 O O . GLN A 1 87 ? 10.293 5.213 -6.446 1.00 79.69 87 GLN A O 1
ATOM 729 N N . ILE A 1 88 ? 11.672 3.698 -7.364 1.00 85.25 88 ILE A N 1
ATOM 730 C CA . ILE A 1 88 ? 11.423 2.647 -6.373 1.00 85.25 88 ILE A CA 1
ATOM 731 C C . ILE A 1 88 ? 11.862 3.111 -4.977 1.00 85.25 88 ILE A C 1
ATOM 733 O O . ILE A 1 88 ? 11.085 2.987 -4.030 1.00 85.25 88 ILE A O 1
ATOM 737 N N . GLU A 1 89 ? 13.059 3.686 -4.845 1.00 88.50 89 GLU A N 1
ATOM 738 C CA . GLU A 1 89 ? 13.572 4.238 -3.587 1.00 88.50 89 GLU A CA 1
ATOM 739 C C . GLU A 1 89 ? 12.635 5.313 -3.026 1.00 88.50 89 GLU A C 1
ATOM 741 O O . GLU A 1 89 ? 12.227 5.235 -1.865 1.00 88.50 89 GLU A O 1
ATOM 746 N N . ASN A 1 90 ? 12.215 6.270 -3.857 1.00 86.56 90 ASN A N 1
ATOM 747 C CA . ASN A 1 90 ? 11.274 7.310 -3.452 1.00 86.56 90 ASN A CA 1
ATOM 748 C C . ASN A 1 90 ? 9.960 6.71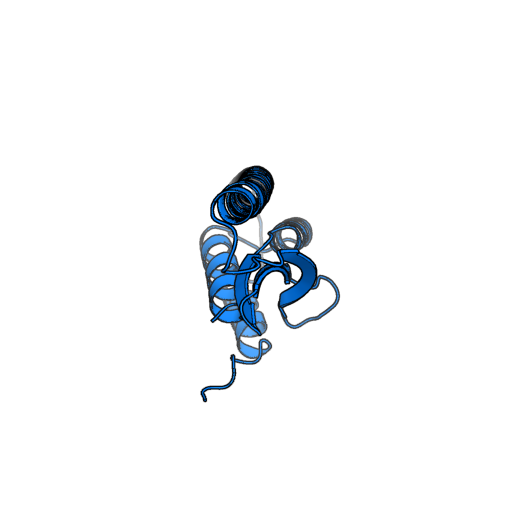8 -2.924 1.00 86.56 90 ASN A C 1
ATOM 750 O O . ASN A 1 90 ? 9.460 7.143 -1.879 1.00 86.56 90 ASN A O 1
ATOM 754 N N . ILE A 1 91 ? 9.408 5.706 -3.600 1.00 86.75 91 ILE A N 1
ATOM 755 C CA . ILE A 1 91 ? 8.184 5.030 -3.153 1.00 86.75 91 ILE A CA 1
ATOM 756 C C . ILE A 1 91 ? 8.414 4.293 -1.830 1.00 86.75 91 ILE A C 1
ATOM 758 O O . ILE A 1 91 ? 7.563 4.374 -0.943 1.00 86.75 91 ILE A O 1
ATOM 762 N N . PHE A 1 92 ? 9.559 3.629 -1.648 1.00 91.44 92 PHE A N 1
ATOM 763 C CA . PHE A 1 92 ? 9.910 3.005 -0.371 1.00 91.44 92 PHE A CA 1
ATOM 764 C C . PHE A 1 92 ? 9.959 4.028 0.765 1.00 91.44 92 PHE A C 1
ATOM 766 O O . PHE A 1 92 ? 9.347 3.800 1.807 1.00 91.44 92 PHE A O 1
ATOM 773 N N . GLN A 1 93 ? 10.598 5.181 0.558 1.00 91.94 93 GLN A N 1
ATOM 774 C CA . GLN A 1 93 ? 10.655 6.251 1.560 1.00 91.94 93 GLN A CA 1
ATOM 775 C C . GLN A 1 93 ? 9.264 6.804 1.904 1.00 91.94 93 GLN A C 1
ATOM 777 O O . GLN A 1 93 ? 8.965 7.083 3.066 1.00 91.94 93 GLN A O 1
ATOM 782 N N . MET A 1 94 ? 8.378 6.935 0.914 1.00 91.31 94 MET A N 1
ATOM 783 C CA . MET A 1 94 ? 6.985 7.325 1.153 1.00 91.31 94 MET A CA 1
ATOM 784 C C . MET A 1 94 ? 6.229 6.269 1.967 1.00 91.31 94 MET A C 1
ATOM 786 O O . MET A 1 94 ? 5.563 6.606 2.946 1.00 91.31 94 MET A O 1
ATOM 790 N N . ASN A 1 95 ? 6.369 4.995 1.603 1.00 93.81 95 ASN A N 1
ATOM 791 C CA . ASN A 1 95 ? 5.715 3.882 2.287 1.00 93.81 95 ASN A CA 1
ATOM 792 C C . ASN A 1 95 ? 6.206 3.706 3.729 1.00 93.81 95 ASN A C 1
ATOM 794 O O . ASN A 1 95 ? 5.398 3.406 4.607 1.00 93.81 95 ASN A O 1
ATOM 798 N N . LEU A 1 96 ? 7.493 3.942 4.005 1.00 96.31 96 LEU A N 1
ATOM 799 C CA . LEU A 1 96 ? 8.031 3.940 5.369 1.00 96.31 96 LEU A CA 1
ATOM 800 C C . LEU A 1 96 ? 7.330 4.985 6.244 1.00 96.31 96 LEU A C 1
ATOM 802 O O . LEU A 1 96 ? 6.858 4.655 7.329 1.00 96.31 96 LEU A O 1
ATOM 806 N N . LYS A 1 97 ? 7.144 6.211 5.737 1.00 96.69 97 LYS A N 1
ATOM 807 C CA . LYS A 1 97 ? 6.402 7.264 6.454 1.00 96.69 97 LYS A CA 1
ATOM 808 C C . LYS A 1 97 ? 4.948 6.870 6.725 1.00 96.69 97 LYS A C 1
ATOM 810 O O . LYS A 1 97 ? 4.412 7.190 7.785 1.00 96.69 97 LYS A O 1
ATOM 815 N N . VAL A 1 98 ? 4.296 6.181 5.786 1.00 94.50 98 VAL A N 1
ATOM 816 C CA . VAL A 1 98 ? 2.932 5.657 5.981 1.00 94.50 98 VAL A CA 1
ATOM 817 C C . VAL A 1 98 ? 2.917 4.584 7.074 1.00 94.50 98 VAL A C 1
ATOM 819 O O . VAL A 1 98 ? 2.079 4.646 7.971 1.00 94.50 98 VAL A O 1
ATOM 822 N N . ILE A 1 99 ? 3.870 3.646 7.061 1.00 95.56 99 ILE A N 1
ATOM 823 C CA . ILE A 1 99 ? 4.007 2.601 8.088 1.00 95.56 99 ILE A CA 1
ATOM 824 C C . ILE A 1 99 ? 4.229 3.210 9.478 1.00 95.56 99 ILE A C 1
ATOM 826 O O . ILE A 1 99 ? 3.576 2.798 10.435 1.00 95.56 99 ILE A O 1
ATOM 830 N N . GLU A 1 100 ? 5.094 4.216 9.601 1.00 96.69 100 GLU A N 1
ATOM 831 C CA . GLU A 1 100 ? 5.329 4.916 10.868 1.00 96.69 100 GLU A CA 1
ATOM 832 C C . GLU A 1 100 ? 4.056 5.580 11.408 1.00 96.69 100 GLU A C 1
ATOM 834 O O . GLU A 1 100 ? 3.771 5.505 12.606 1.00 96.69 100 GLU A O 1
ATOM 839 N N . LYS A 1 101 ? 3.262 6.214 10.535 1.00 96.56 101 LYS A N 1
ATOM 840 C CA . LYS A 1 101 ? 1.963 6.787 10.915 1.00 96.56 101 LYS A CA 1
ATOM 841 C C . LYS A 1 101 ? 0.983 5.700 11.359 1.00 96.56 101 LYS A C 1
ATOM 843 O O . LYS A 1 101 ? 0.335 5.866 12.389 1.00 96.56 101 LYS A O 1
ATOM 848 N N . ILE A 1 102 ? 0.899 4.588 10.622 1.00 94.50 102 ILE A N 1
ATOM 849 C CA . ILE A 1 102 ? 0.047 3.444 10.976 1.00 94.50 102 ILE A CA 1
ATOM 850 C C . ILE A 1 102 ? 0.414 2.934 12.370 1.00 94.50 102 ILE A C 1
ATOM 852 O O . ILE A 1 102 ? -0.470 2.801 13.213 1.00 94.50 102 ILE A O 1
ATOM 856 N N . GLN A 1 103 ? 1.704 2.709 12.630 1.00 94.81 103 GLN A N 1
ATOM 857 C CA . GLN A 1 103 ? 2.193 2.223 13.917 1.00 94.81 103 GLN A CA 1
ATOM 858 C C . GLN A 1 103 ? 1.781 3.161 15.061 1.00 94.81 103 GLN A C 1
ATOM 860 O O . GLN A 1 103 ? 1.163 2.707 16.020 1.00 94.81 103 GLN A O 1
ATOM 865 N N . LYS A 1 104 ? 1.999 4.477 14.916 1.00 94.38 104 LYS A N 1
ATOM 866 C CA . LYS A 1 104 ? 1.596 5.480 15.922 1.00 94.38 104 LYS A CA 1
ATOM 867 C C . LYS A 1 104 ? 0.097 5.440 16.237 1.00 94.38 104 LYS A C 1
ATOM 869 O O . LYS A 1 104 ? -0.290 5.529 17.401 1.00 94.38 104 LYS A O 1
ATOM 874 N N . ILE A 1 105 ? -0.754 5.314 15.216 1.00 92.44 105 ILE A N 1
ATOM 875 C CA . ILE A 1 105 ? -2.210 5.233 15.409 1.00 92.44 105 ILE A CA 1
ATOM 876 C C . ILE A 1 105 ? -2.601 3.914 16.075 1.00 92.44 105 ILE A C 1
ATOM 878 O O . ILE A 1 105 ? -3.443 3.911 16.970 1.00 92.44 105 ILE A O 1
ATOM 882 N N . VAL A 1 106 ? -2.001 2.797 15.660 1.00 91.44 106 VAL A N 1
ATOM 883 C CA . VAL A 1 106 ? -2.262 1.480 16.255 1.00 91.44 106 VAL A CA 1
ATOM 884 C C . VAL A 1 106 ? -1.892 1.473 17.736 1.00 91.44 106 VAL A C 1
ATOM 886 O O . VAL A 1 106 ? -2.694 1.017 18.549 1.00 91.44 106 VAL A O 1
ATOM 889 N N . ASP A 1 107 ? -0.739 2.037 18.097 1.00 92.25 107 ASP A N 1
ATOM 890 C CA . ASP A 1 107 ? -0.304 2.150 19.491 1.00 92.25 107 ASP A CA 1
ATOM 891 C C . ASP A 1 107 ? -1.291 2.988 20.309 1.00 92.25 107 ASP A C 1
ATOM 893 O O . ASP A 1 107 ? -1.739 2.553 21.370 1.00 92.25 107 ASP A O 1
ATOM 897 N N . LYS A 1 108 ? -1.732 4.133 19.772 1.00 89.88 108 LYS A N 1
ATOM 898 C CA . LYS A 1 108 ? -2.762 4.965 20.407 1.00 89.88 108 LYS A CA 1
ATOM 899 C C . LYS A 1 108 ? -4.071 4.197 20.629 1.00 89.88 108 LYS A C 1
ATOM 901 O O . LYS A 1 108 ? -4.597 4.197 21.738 1.00 89.88 108 LYS A O 1
ATOM 906 N N . ILE A 1 109 ? -4.575 3.507 19.604 1.00 88.12 109 ILE A N 1
ATOM 907 C CA . ILE A 1 109 ? -5.810 2.710 19.690 1.00 88.12 109 ILE A CA 1
ATOM 908 C C . ILE A 1 109 ? -5.689 1.598 20.738 1.00 88.12 109 ILE A C 1
ATOM 910 O O . ILE A 1 109 ? -6.665 1.265 21.408 1.00 88.12 109 ILE A O 1
ATOM 914 N N . ASN A 1 110 ? -4.514 0.986 20.861 1.00 86.00 110 ASN A N 1
ATOM 915 C CA . ASN A 1 110 ? -4.307 -0.114 21.790 1.00 86.00 110 ASN A CA 1
ATOM 916 C C . ASN A 1 110 ? -4.194 0.355 23.247 1.00 86.00 110 ASN A C 1
ATOM 918 O O . ASN A 1 110 ? -4.576 -0.404 24.140 1.00 86.00 110 ASN A O 1
ATOM 922 N N . VAL A 1 111 ? -3.721 1.581 23.485 1.00 85.69 111 VAL A N 1
ATOM 923 C CA . VAL A 1 111 ? -3.659 2.203 24.818 1.00 85.69 111 VAL A CA 1
ATOM 924 C C . VAL A 1 111 ? -5.018 2.759 25.255 1.00 85.69 111 VAL A C 1
ATOM 926 O O . VAL A 1 111 ? -5.316 2.740 26.445 1.00 85.69 111 VAL A O 1
ATOM 929 N N . GLU A 1 112 ? -5.873 3.193 24.322 1.00 77.06 112 GLU A N 1
ATOM 930 C CA . GLU A 1 112 ? -7.254 3.582 24.634 1.00 77.06 112 GLU A CA 1
ATOM 931 C C . GLU A 1 112 ? -8.019 2.388 25.255 1.00 77.06 112 GLU A C 1
ATOM 933 O O . GLU A 1 112 ? -8.251 1.352 24.619 1.00 77.06 112 GLU A O 1
ATOM 938 N N . GLU A 1 113 ? -8.418 2.515 26.523 1.00 56.94 113 GLU A N 1
ATOM 939 C CA . GLU A 1 113 ? -9.462 1.672 27.106 1.00 56.94 113 GLU A CA 1
ATOM 940 C C . GLU A 1 113 ? -10.783 2.050 26.446 1.00 56.94 113 GLU A C 1
ATOM 942 O O . GLU A 1 113 ? -11.145 3.227 26.408 1.00 56.94 113 GLU A O 1
ATOM 947 N N . SER A 1 114 ? -11.510 1.095 25.869 1.00 54.75 114 SER A N 1
ATOM 948 C CA . SER A 1 114 ? -12.931 1.341 25.618 1.00 54.75 114 SER A CA 1
ATOM 949 C C . SER A 1 114 ? -13.755 0.077 25.421 1.00 54.75 114 SER A C 1
ATOM 951 O O . SER A 1 114 ? -13.451 -0.814 24.625 1.00 54.75 114 SER A O 1
ATOM 953 N N . GLU A 1 115 ? -14.805 0.061 26.231 1.00 53.72 115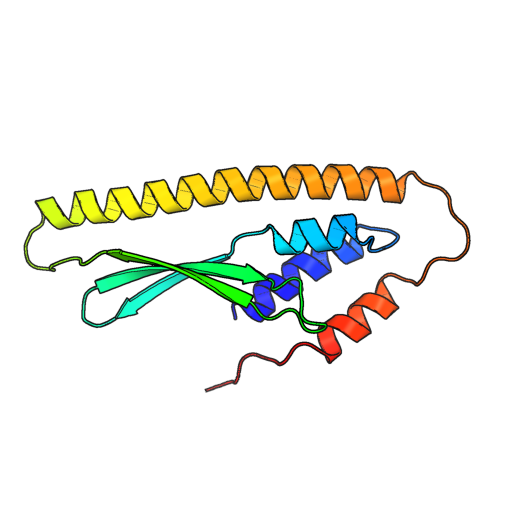 GLU A N 1
ATOM 954 C CA . GLU A 1 115 ? -16.195 -0.268 25.938 1.00 53.72 115 GLU A CA 1
ATOM 955 C C . GLU A 1 115 ? -16.521 -0.622 24.473 1.00 53.72 115 GLU A C 1
ATOM 957 O O . GLU A 1 115 ? -16.319 0.166 23.552 1.00 53.72 115 GLU A O 1
ATOM 962 N N . ASN A 1 116 ? -17.093 -1.820 24.303 1.00 52.03 116 ASN A N 1
ATOM 963 C CA . ASN A 1 116 ? -17.910 -2.286 23.176 1.00 52.03 116 ASN A CA 1
ATOM 964 C C . ASN A 1 116 ? -17.502 -1.799 21.774 1.00 52.03 116 ASN A C 1
ATOM 966 O O . ASN A 1 116 ? -18.216 -1.032 21.125 1.00 52.03 116 ASN A O 1
ATOM 970 N N . PHE A 1 117 ? -16.407 -2.348 21.247 1.00 55.09 117 PHE A N 1
ATOM 971 C CA . PHE A 1 117 ? -16.061 -2.208 19.832 1.00 55.09 117 PHE A CA 1
ATOM 972 C C . PHE A 1 117 ? -16.484 -3.407 18.987 1.00 55.09 117 PHE A C 1
ATOM 974 O O . PHE A 1 117 ? -16.464 -4.554 19.437 1.00 55.09 117 PHE A O 1
ATOM 981 N N . GLU A 1 118 ? -16.796 -3.143 17.712 1.00 57.41 118 GLU A N 1
ATOM 982 C CA . GLU A 1 118 ? -16.833 -4.198 16.700 1.00 57.41 118 GLU A CA 1
ATOM 983 C C . GLU A 1 118 ? -15.473 -4.891 16.647 1.00 57.41 118 GLU A C 1
ATOM 985 O O . GLU A 1 118 ? -14.439 -4.271 16.390 1.00 57.41 118 GLU A O 1
ATOM 990 N N . THR A 1 119 ? -15.489 -6.198 16.888 1.00 61.03 119 THR A N 1
ATOM 991 C CA . THR A 1 119 ? -14.283 -7.014 16.923 1.00 61.03 119 THR A CA 1
ATOM 992 C C . THR A 1 119 ? -13.549 -6.970 15.575 1.00 61.03 119 THR A C 1
ATOM 994 O O . THR A 1 119 ? -14.195 -7.055 14.521 1.00 61.03 119 THR A O 1
ATOM 997 N N . PRO A 1 120 ? -12.199 -6.929 15.572 1.00 60.09 120 PRO A N 1
ATOM 998 C CA . PRO A 1 120 ? -11.376 -6.956 14.356 1.00 60.09 120 PRO A CA 1
ATOM 999 C C . PRO A 1 120 ? -11.782 -8.064 13.376 1.00 60.09 120 PRO A C 1
ATOM 1001 O O . PRO A 1 120 ? -11.758 -7.885 12.161 1.00 60.09 120 PRO A O 1
ATOM 1004 N N . LEU A 1 121 ? -12.251 -9.197 13.908 1.00 59.97 121 LEU A N 1
ATOM 1005 C CA . LEU A 1 121 ? -12.719 -10.350 13.145 1.00 59.97 121 LEU A CA 1
ATOM 1006 C C . LEU A 1 121 ? -13.936 -10.057 12.249 1.00 59.97 121 LEU A C 1
ATOM 1008 O O . LEU A 1 121 ? -14.031 -10.598 11.148 1.00 59.97 121 LEU A O 1
ATOM 1012 N N . LYS A 1 122 ? -14.874 -9.217 12.707 1.00 63.69 122 LYS A N 1
ATOM 1013 C CA . LYS A 1 122 ? -16.105 -8.894 11.970 1.00 63.69 122 LYS A CA 1
ATOM 1014 C C . LYS A 1 122 ? -15.803 -7.992 10.774 1.00 63.69 122 LYS A C 1
ATOM 1016 O O . LYS A 1 122 ? -16.313 -8.225 9.680 1.00 63.69 122 LYS A O 1
ATOM 1021 N N . TYR A 1 123 ? -14.902 -7.030 10.966 1.00 64.56 123 TYR A N 1
ATOM 1022 C CA . TYR A 1 123 ? -14.364 -6.206 9.888 1.00 64.56 123 TYR A CA 1
ATOM 1023 C C . TYR A 1 123 ? -13.598 -7.048 8.858 1.00 64.56 123 TYR A C 1
ATOM 1025 O O . TYR A 1 123 ? -13.863 -6.936 7.665 1.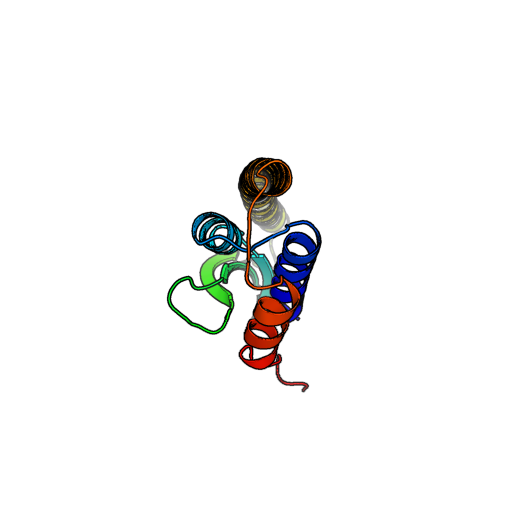00 64.56 123 TYR A O 1
ATOM 1033 N N . LEU A 1 124 ? -12.707 -7.938 9.311 1.00 64.25 124 LEU A N 1
ATOM 1034 C CA . LEU A 1 124 ? -11.914 -8.798 8.427 1.00 64.25 124 LEU A CA 1
ATOM 1035 C C . LEU A 1 124 ? -12.779 -9.714 7.558 1.00 64.25 124 LEU A C 1
ATOM 1037 O O . LEU A 1 124 ? -12.547 -9.801 6.354 1.00 64.25 124 LEU A O 1
ATOM 1041 N N . LYS A 1 125 ? -13.797 -10.359 8.143 1.00 65.00 125 LYS A N 1
ATOM 1042 C CA . LYS A 1 125 ? -14.735 -11.205 7.388 1.00 65.00 125 LYS A CA 1
ATOM 1043 C C . LYS A 1 125 ? -15.482 -10.418 6.316 1.00 65.00 125 LYS A C 1
ATOM 1045 O O . LYS A 1 125 ? -15.660 -10.925 5.214 1.00 65.00 125 LYS A O 1
ATOM 1050 N N . LYS A 1 126 ? -15.888 -9.187 6.631 1.00 66.38 126 LYS A N 1
ATOM 1051 C CA . LYS A 1 126 ? -16.589 -8.318 5.688 1.00 66.38 126 LYS A CA 1
ATOM 1052 C C . LYS A 1 126 ? -15.678 -7.882 4.540 1.00 66.38 126 LYS A C 1
ATOM 1054 O O . LYS A 1 126 ? -16.040 -8.031 3.386 1.00 66.38 126 LYS A O 1
ATOM 1059 N N . VAL A 1 127 ? -14.476 -7.415 4.859 1.00 63.34 127 VAL A N 1
ATOM 1060 C CA . 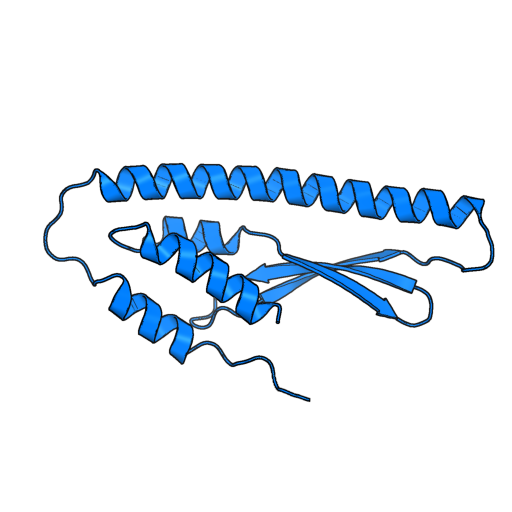VAL A 1 127 ? -13.522 -6.918 3.863 1.00 63.34 127 VAL A CA 1
ATOM 1061 C C . VAL A 1 127 ? -13.028 -8.022 2.930 1.00 63.34 127 VAL A C 1
ATOM 1063 O O . VAL A 1 127 ? -13.039 -7.837 1.721 1.00 63.34 127 VAL A O 1
ATOM 1066 N N . ILE A 1 128 ? -12.609 -9.174 3.464 1.00 65.50 128 ILE A N 1
ATOM 1067 C CA . ILE A 1 128 ? -12.115 -10.282 2.629 1.00 65.50 128 ILE A CA 1
ATOM 1068 C C . ILE A 1 128 ? -13.244 -10.866 1.780 1.00 65.50 128 ILE A C 1
ATOM 1070 O O . ILE A 1 128 ? -13.024 -11.171 0.614 1.00 65.50 128 ILE A O 1
ATOM 1074 N N . GLY A 1 129 ? -14.443 -11.019 2.353 1.00 59.91 129 GLY A N 1
ATOM 1075 C CA . GLY A 1 129 ? -15.593 -11.568 1.635 1.00 59.91 129 GLY A CA 1
ATOM 1076 C C . GLY A 1 129 ? -16.099 -10.668 0.506 1.00 59.91 129 GLY A C 1
ATOM 1077 O O . GLY A 1 129 ? -16.702 -11.166 -0.437 1.00 59.91 129 GLY A O 1
ATOM 1078 N N . GLU A 1 130 ? -15.849 -9.360 0.590 1.00 60.81 130 GLU A N 1
ATOM 1079 C CA . GLU A 1 130 ? -16.261 -8.384 -0.421 1.00 60.81 130 GLU A CA 1
ATOM 1080 C C . GLU A 1 130 ? -15.165 -8.142 -1.488 1.00 60.81 130 GLU A C 1
ATOM 1082 O O . GLU A 1 130 ? -15.486 -7.677 -2.579 1.00 60.81 130 GLU A O 1
ATOM 1087 N N . THR A 1 131 ? -13.894 -8.506 -1.247 1.00 55.59 131 THR A N 1
ATOM 1088 C CA . THR A 1 131 ? -12.801 -8.353 -2.231 1.00 55.59 131 THR A CA 1
ATOM 1089 C C . THR A 1 131 ? -12.739 -9.493 -3.240 1.00 55.59 131 THR A C 1
ATOM 1091 O O . THR A 1 131 ? -12.460 -10.627 -2.853 1.00 55.59 131 THR A O 1
ATOM 1094 N N . PRO A 1 132 ? -12.933 -9.241 -4.551 1.00 54.50 132 PRO A N 1
ATOM 1095 C CA . PRO A 1 132 ? -12.823 -10.294 -5.537 1.00 54.50 132 PRO A CA 1
ATOM 1096 C C . PRO A 1 132 ? -11.377 -10.752 -5.658 1.00 54.50 132 PRO A C 1
ATOM 1098 O O . PRO A 1 132 ? -10.421 -9.972 -5.750 1.00 54.50 132 PRO A O 1
ATOM 1101 N N . SER A 1 133 ? -11.255 -12.070 -5.666 1.00 54.53 133 SER A N 1
ATOM 1102 C CA . SER A 1 133 ? -10.018 -12.789 -5.895 1.00 54.53 133 SER A CA 1
ATOM 1103 C C . SER A 1 133 ? -9.449 -12.466 -7.272 1.00 54.53 133 SER A C 1
ATOM 1105 O O . SER A 1 133 ? -10.185 -12.300 -8.247 1.00 54.53 133 SER A O 1
ATOM 1107 N N . THR A 1 134 ? -8.119 -12.435 -7.362 1.00 51.53 134 THR A N 1
ATOM 1108 C CA . THR A 1 134 ? -7.447 -12.371 -8.665 1.00 51.53 134 THR A CA 1
ATOM 1109 C C . THR A 1 134 ? -7.841 -13.626 -9.460 1.00 51.53 134 THR A C 1
ATOM 1111 O O . THR A 1 134 ? -7.676 -14.719 -8.917 1.00 51.53 134 THR A O 1
ATOM 1114 N N . PRO A 1 135 ? -8.363 -13.516 -10.696 1.00 46.66 135 PRO A N 1
ATOM 1115 C CA . PRO A 1 135 ? -8.727 -14.694 -11.472 1.00 46.66 135 PRO A CA 1
ATOM 1116 C C . PRO A 1 135 ? -7.501 -15.588 -11.684 1.00 46.66 135 PRO A C 1
ATOM 1118 O O . PRO A 1 135 ? -6.440 -15.107 -12.091 1.00 46.66 135 PRO A O 1
ATOM 1121 N N . TYR A 1 136 ? -7.651 -16.879 -11.389 1.00 46.72 136 TYR A N 1
ATOM 1122 C CA . TYR A 1 136 ? -6.661 -17.890 -11.748 1.00 46.72 136 TYR A CA 1
ATOM 1123 C C . TYR A 1 136 ? -6.734 -18.104 -13.265 1.00 46.72 136 TYR A C 1
ATOM 1125 O O . TYR A 1 136 ? -7.827 -18.286 -13.802 1.00 46.72 136 TYR A O 1
ATOM 1133 N N . LYS A 1 137 ? -5.586 -17.995 -13.944 1.00 40.69 137 LYS A N 1
ATOM 1134 C CA . LYS A 1 137 ? -5.447 -18.384 -15.353 1.00 40.69 137 LYS A CA 1
ATOM 1135 C C . LYS A 1 137 ? -5.398 -19.897 -15.476 1.00 40.69 137 LYS A C 1
ATOM 1137 O O . LYS A 1 137 ? -4.740 -20.510 -14.606 1.00 40.69 137 LYS A O 1
#

pLDDT: mean 72.17, std 16.47, range [39.12, 96.69]

Nearest PDB structures (foldseek):
  3vey-assembly1_A  TM=4.339E-01  e=1.455E-01  Homo sapiens
  8edg-assembly1_C  TM=3.908E-01  e=2.256E-01  Musca domestica
  8sjd-assembly1_D  TM=3.314E-01  e=1.990E-01  Musca domestica
  8joh-assembly1_A  TM=6.113E-01  e=3.553E+00  Echinococcus multilocularis
  4z9c-assembly1_F  TM=4.708E-01  e=2.944E+00  Escherichia coli

Secondary structure (DSSP, 8-state):
-HHHHHHHHHHHHHHTSSS--HHHHHHHHHPEEEEEEEETTEEEEEEEEE-SS-SS-PEEEEEEEEE---TT-HHHHHHHHHHHHHHHHHHHHHHHHHHHHHHHHHHHHHHS--S-PPPHHHHHHHHHHHSPPPPP-

Foldseek 3Di:
DQLVVLLVVVVVLLVLAQACDPVLLVLSQQQKDWDWDDDPNWTKIWIWGFDPPDLAGDIDTDDIDTQPDPVPDPVSNVVSVVVVVVVVVVSVVSNVVSVVVSVVVRVVRVPDDDDDDDGSVVSSCSHVVRYDDDDDD

Solvent-accessible surface area (backbone atoms only — not comparable to full-atom values): 7955 Å² total; per-residue (Å²): 93,72,56,56,50,53,49,49,53,54,49,57,52,44,75,70,22,67,55,87,49,74,67,58,51,51,49,58,31,69,39,71,44,80,46,82,44,81,52,97,75,20,52,27,47,36,35,29,28,37,45,83,89,47,90,34,67,46,67,38,81,74,53,68,54,80,41,80,40,65,95,83,41,76,73,60,44,52,55,55,50,49,52,52,52,52,54,52,50,52,51,49,58,53,38,50,55,44,51,54,52,48,49,55,51,35,53,52,54,59,69,53,83,72,83,91,67,73,50,44,66,62,54,49,55,52,44,58,74,55,36,82,75,68,82,84,130

Organism: NCBI:txid1348616

Sequence (137 aa):
MLNDAANSFILYWAKKCKKITKELKKLFCEFRWIGLFLSDRKLNLMIYQICEETKIYFITYLNSYSVSIPISNINHDMASTLEIFLQIENIFQMNLKVIEKIQKIVDKINVEESENFETPLKYLKKVIGETPSTPYK

Radius of gyration: 18.38 Å; Cα contacts (8 Å, |Δi|>4): 158; chains: 1; bounding box: 43×26×56 Å

Mean predicted aligned error: 11.42 Å

=== Feature glossary ===
Reading guide. The protein is described through the following features:

Foldseek 3Di. A 3Di character summarizes, for each residue, the relative orientation of the Cα frame of its nearest spatial neighbor. Because it encodes fold topology rather than chemistry, 3Di alignments detect remote structural similarity that sequence alignment misses.

Contact-map, Ramachandran, and PAE plots. Plot images: a contact map (which residues are close in 3D, as an N×N binary image)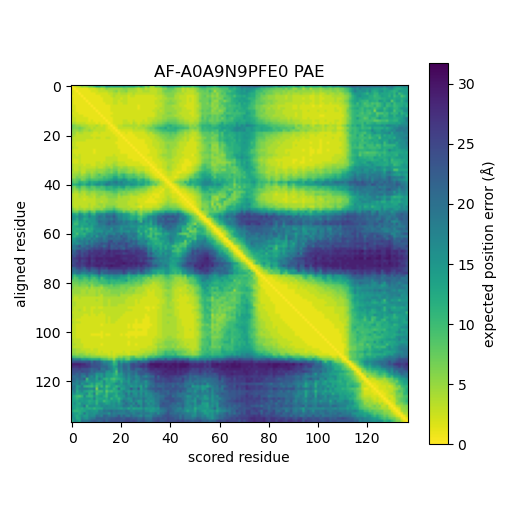, a Ramachandran scatter (backbone torsion angles, revealing secondary-structure composition at a glance), and — for AlphaFold structures — a PAE heatmap (pairwise prediction confidence).

Radius of gyration, Cα contacts, bounding box. Radius of gyration (Rg) is the root-mean-square distance of Cα atoms from their centroid — a single number for overall size and compactness. A globular domain of N residues has Rg ≈ 2.2·N^0.38 Å; an extended or disordered chain has a much larger Rg. The Cα contact count is the number of residue pairs whose Cα atoms are within 8 Å and are more than four positions apart in sequence — a standard proxy for tertiary packing density. The bounding box is the smallest axis-aligned box enclosing all Cα atoms.

Secondary structure (8-state, DSSP). Eight-state secondary structure (DSSP): H is the canonical α-helix, G the tighter 3₁₀-helix, I the wider π-helix; E/B are β-structure, T and S are turns and bends, and '-' is everything else. DSSP derives these from the pattern of main-chain N–H···O=C hydrogen bonds, not from the sequence.

B-factor. B-factor (Debye–Waller factor) reflects atomic displacement in the crystal lattice. It is an experimental observable (units Å²), not a prediction; low values mean the atom is pinned down, high values mean it moves or is heterogeneous across the crystal.

pLDDT. pLDDT is the predicted lDDT-Cα score: AlphaFold's confidence that the local environment of each residue (all inter-atomic distances within 15 Å) is correctly placed. It is a per-residue number between 0 and 100, with higher meaning more reliable.

Nearest PDB structures. Nearest PDB neighbors are the top structural matches found by Foldseek when searching this structure against the entire Protein Data Bank. Each hit reports a TM-score (0 to 1; >0.5 almost always implies the same fold) and an E-value. These are *structural* homologs — they may share no detectable sequence similarity.

Solvent-accessible surface area. Accessible surface area quantifies burial. A residue with SASA near zero is packed into the hydrophobic core; one with SASA >100 Å² sits on the surface. Computed here via the Shrake–Rupley numerical algorithm with a 1.4 Å probe.

Rendered structure images. Structure images are PyMOL renders from six orthogonal camera directions. Cartoon representation draws helices as coils and strands as arrows; sticks shows the backbone as bonds; surface shows the solvent-excluded envelope. Rainbow coloring maps sequence position to hue (blue→red, N→C); chain coloring assigns a distinct color per polypeptide.

Backbone torsions (φ/ψ). φ (phi) and ψ (psi) are the two rotatable backbone dihedrals per residue: φ is the C(i-1)–N–Cα–C torsion, ψ is the N–Cα–C–N(i+1) torsion, both in degrees on (−180°, 180°]. α-helical residues cluster near (−60°, −45°); β-strand residues near (−120°, +130°). A Ramachandran plot is simply a scatter of (φ, ψ) for every residue.

Predicted aligned error. Predicted Aligned Error (PAE) is an AlphaFold confidence matrix: entry (i, j) is the expected error in the position of residue j, in ångströms, when the prediction is superimposed on the true structure at residue i. Low PAE within a block of residues means that block is internally rigid and well-predicted; high PAE between two blocks means their relative placement is uncertain even if each block individually is confident.

mmCIF coordinates. Structure coordinates are given as an mmCIF _atom_site loop: one row per atom with element, residue name, chain id, sequence number, and x/y/z position in Å. Only the four main-chain atoms per residue are included here; side chains are omitted to keep the record compact.

InterPro / GO / CATH / organism. Database cross-references. InterPro integrates a dozen domain/family signature databases into unified entries with residue-range hits. GO terms attach function/process/location labels with evidence codes. CATH codes position the fold in a four-level structural taxonomy. Organism is the NCBI-taxonomy species name.

Secondary structure (3-state, P-SEA). SS3 is a coarse helix/strand/coil call (letters a/b/c) made by the P-SEA algorithm from inter-Cα distances and dihedrals. It is less detailed than DSSP but needs only Cα positions.

Sequence. Sequence gives the chain of amino acids in standard one-letter code (A=alanine, C=cysteine, …, Y=tyrosine), read N→C. It is the only feature that is directly encoded by the gene; all structural features are derived from the folded form of this sequence.